Protein AF-A0A976PV09-F1 (afdb_monomer_lite)

Structure (mmCIF, N/CA/C/O backbone):
data_AF-A0A976PV09-F1
#
_entry.id   AF-A0A976PV09-F1
#
loop_
_atom_site.group_PDB
_atom_site.id
_atom_site.type_symbol
_atom_site.label_atom_id
_atom_site.label_alt_id
_atom_site.label_comp_id
_atom_site.label_asym_id
_atom_site.label_entity_id
_atom_site.label_seq_id
_atom_site.pdbx_PDB_ins_code
_atom_site.Cartn_x
_atom_site.Cartn_y
_atom_site.Cartn_z
_atom_site.occupancy
_atom_site.B_iso_or_equiv
_atom_site.auth_seq_id
_atom_site.auth_comp_id
_atom_site.auth_asym_id
_atom_site.auth_atom_id
_atom_site.pdbx_PDB_model_num
ATOM 1 N N . MET A 1 1 ? -32.415 13.533 -8.403 1.00 35.72 1 MET A N 1
ATOM 2 C CA . MET A 1 1 ? -32.556 12.621 -7.252 1.00 35.72 1 MET A CA 1
ATOM 3 C C . MET A 1 1 ? -32.282 11.208 -7.742 1.00 35.72 1 MET A C 1
ATOM 5 O O . MET A 1 1 ? -33.163 10.606 -8.326 1.00 35.72 1 MET A O 1
ATOM 9 N N . LEU A 1 2 ? -31.031 10.768 -7.609 1.00 24.91 2 LEU A N 1
ATOM 10 C CA . LEU A 1 2 ? -30.559 9.379 -7.552 1.00 24.91 2 LEU A CA 1
ATOM 11 C C . LEU A 1 2 ? -29.104 9.508 -7.084 1.00 24.91 2 LEU A C 1
ATOM 13 O O . LEU A 1 2 ? -28.208 9.831 -7.855 1.00 24.91 2 LEU A O 1
ATOM 17 N N . SER A 1 3 ? -28.946 9.445 -5.764 1.00 25.00 3 SER A N 1
ATOM 18 C CA . SER A 1 3 ? -27.664 9.467 -5.069 1.00 25.00 3 SER A CA 1
ATOM 19 C C . SER A 1 3 ? -27.096 8.052 -5.145 1.00 25.00 3 SER A C 1
ATOM 21 O O . SER A 1 3 ? -27.708 7.129 -4.609 1.00 25.00 3 SER A O 1
ATOM 23 N N . GLU A 1 4 ? -25.975 7.856 -5.835 1.00 25.75 4 GLU A N 1
ATOM 24 C CA . GLU A 1 4 ? -25.209 6.613 -5.728 1.00 25.75 4 GLU A CA 1
ATOM 25 C C . GLU A 1 4 ? -24.471 6.610 -4.379 1.00 25.75 4 GLU A C 1
ATOM 27 O O . GLU A 1 4 ? -23.731 7.556 -4.090 1.00 25.75 4 GLU A O 1
ATOM 32 N N . PRO A 1 5 ? -24.634 5.588 -3.519 1.00 34.28 5 PRO A N 1
ATOM 33 C CA . PRO A 1 5 ? -23.858 5.515 -2.299 1.00 34.28 5 PRO A CA 1
ATOM 34 C C . PRO A 1 5 ? -22.432 5.060 -2.620 1.00 34.28 5 PRO A C 1
ATOM 36 O O . PRO A 1 5 ? -22.183 4.026 -3.242 1.00 34.28 5 PRO A O 1
ATOM 39 N N . ALA A 1 6 ? -21.489 5.862 -2.138 1.00 34.88 6 ALA A N 1
ATOM 40 C CA . ALA A 1 6 ? -20.088 5.524 -1.987 1.00 34.88 6 ALA A CA 1
ATOM 41 C C . ALA A 1 6 ? -19.892 4.184 -1.254 1.00 34.88 6 ALA A C 1
ATOM 43 O O . ALA A 1 6 ? -20.609 3.873 -0.305 1.00 34.88 6 ALA A O 1
ATOM 44 N N . GLY A 1 7 ? -18.841 3.442 -1.622 1.00 31.08 7 GLY A N 1
ATOM 45 C CA . GLY A 1 7 ? -18.304 2.380 -0.765 1.00 31.08 7 GLY A CA 1
ATOM 46 C C . GLY A 1 7 ? -17.846 1.127 -1.498 1.00 31.08 7 GLY A C 1
ATOM 47 O O . GLY A 1 7 ? -18.443 0.065 -1.351 1.00 31.08 7 GLY A O 1
ATOM 48 N N . ARG A 1 8 ? -16.732 1.204 -2.234 1.00 28.31 8 ARG A N 1
ATOM 49 C CA . ARG A 1 8 ? -16.016 0.002 -2.690 1.00 28.31 8 ARG A CA 1
ATOM 50 C C . ARG A 1 8 ? -14.684 -0.114 -1.957 1.00 28.31 8 ARG A C 1
ATOM 52 O O . ARG A 1 8 ? -13.641 0.241 -2.492 1.00 28.31 8 ARG A O 1
ATOM 59 N N . TRP A 1 9 ? -14.731 -0.630 -0.732 1.00 41.12 9 TRP A N 1
ATOM 60 C CA . TRP A 1 9 ? -13.550 -0.939 0.077 1.00 41.12 9 TRP A CA 1
ATOM 61 C C . TRP A 1 9 ? -13.525 -2.438 0.358 1.00 41.12 9 TRP A C 1
ATOM 63 O O . TRP A 1 9 ? -14.401 -2.946 1.051 1.00 41.12 9 TRP A O 1
ATOM 73 N N . ARG A 1 10 ? -12.553 -3.163 -0.205 1.00 32.91 10 ARG A N 1
ATOM 74 C CA . ARG A 1 10 ? -12.290 -4.566 0.144 1.00 32.91 10 ARG A CA 1
ATOM 75 C C . ARG A 1 10 ? -10.789 -4.842 0.116 1.00 32.91 10 ARG A C 1
ATOM 77 O O . ARG A 1 10 ? -10.160 -4.748 -0.933 1.00 32.91 10 ARG A O 1
ATOM 84 N N . THR A 1 11 ? -10.259 -5.099 1.313 1.00 34.31 11 THR A N 1
ATOM 85 C CA . THR A 1 11 ? -9.405 -6.239 1.704 1.00 34.31 11 THR A CA 1
ATOM 86 C C . THR A 1 11 ? -8.328 -5.808 2.690 1.00 34.31 11 THR A C 1
ATOM 88 O O . THR A 1 11 ? -7.389 -5.084 2.365 1.00 34.31 11 THR A O 1
ATOM 91 N N . ILE A 1 12 ? -8.498 -6.295 3.917 1.00 35.88 12 ILE A N 1
ATOM 92 C CA . ILE A 1 12 ? -7.521 -6.269 4.998 1.00 35.88 12 ILE A CA 1
ATOM 93 C C . ILE A 1 12 ? -6.609 -7.472 4.764 1.00 35.88 12 ILE A C 1
ATOM 95 O O . ILE A 1 12 ? -7.069 -8.611 4.813 1.00 35.88 12 ILE A O 1
ATOM 99 N N . LEU A 1 13 ? -5.321 -7.241 4.514 1.00 32.44 13 LEU A N 1
ATOM 100 C CA . LEU A 1 13 ? -4.345 -8.302 4.719 1.00 32.44 13 LEU A CA 1
ATOM 101 C C . LEU A 1 13 ? -4.056 -8.349 6.216 1.00 32.44 13 LEU A C 1
ATOM 103 O O . LEU A 1 13 ? -3.322 -7.503 6.727 1.00 32.44 13 LEU A O 1
ATOM 107 N N . ARG A 1 14 ? -4.624 -9.336 6.917 1.00 32.03 14 ARG A N 1
ATOM 108 C CA . ARG A 1 14 ? -4.063 -9.756 8.201 1.00 32.03 14 ARG A CA 1
ATOM 109 C C . ARG A 1 14 ? -2.644 -10.231 7.914 1.00 32.03 14 ARG A C 1
ATOM 111 O O . ARG A 1 14 ? -2.435 -11.288 7.327 1.00 32.03 14 ARG A O 1
ATOM 118 N N . GLY A 1 15 ? -1.666 -9.419 8.296 1.00 28.05 15 GLY A N 1
ATOM 119 C CA . GLY A 1 15 ? -0.276 -9.831 8.419 1.00 28.05 15 GLY A CA 1
ATOM 120 C C . GLY A 1 15 ? -0.098 -10.725 9.643 1.00 28.05 15 GLY A C 1
ATOM 121 O O . GLY A 1 15 ? 0.677 -10.398 10.527 1.00 28.05 15 GLY A O 1
ATOM 122 N N . SER A 1 16 ? -0.835 -11.828 9.705 1.00 26.75 16 SER A N 1
ATOM 123 C CA . SER A 1 16 ? -0.529 -12.981 10.538 1.00 26.75 16 SER A CA 1
ATOM 124 C C . SER A 1 16 ? -1.067 -14.202 9.802 1.00 26.75 16 SER A C 1
ATOM 126 O O . SER A 1 16 ? -2.266 -14.345 9.578 1.00 26.75 16 SER A O 1
ATOM 128 N N . TRP A 1 17 ? -0.163 -15.068 9.353 1.00 28.23 17 TRP A N 1
ATOM 129 C CA . TRP A 1 17 ? -0.523 -16.461 9.143 1.00 28.23 17 TRP A CA 1
ATOM 130 C C . TRP A 1 17 ? -0.579 -17.075 10.543 1.00 28.23 17 TRP A C 1
ATOM 132 O O . TRP A 1 17 ? 0.486 -17.209 11.152 1.00 28.23 17 TRP A O 1
ATOM 142 N N . PRO A 1 18 ? -1.751 -17.423 11.104 1.00 27.73 18 PRO A N 1
ATOM 143 C CA . PRO A 1 18 ? -1.758 -18.390 12.180 1.00 27.73 18 PRO A CA 1
ATOM 144 C C . PRO A 1 18 ? -1.247 -19.700 11.577 1.00 27.73 18 PRO A C 1
ATOM 146 O O . PRO A 1 18 ? -1.880 -20.302 10.709 1.00 27.73 18 PRO A O 1
ATOM 149 N N . ALA A 1 19 ? -0.059 -20.120 12.003 1.00 34.16 19 ALA A N 1
ATOM 150 C CA . ALA A 1 19 ? 0.280 -21.530 11.975 1.00 34.16 19 ALA A CA 1
ATOM 151 C C . ALA A 1 19 ? -0.734 -22.223 12.898 1.00 34.16 19 ALA A C 1
ATOM 153 O O . ALA A 1 19 ? -0.589 -22.178 14.114 1.00 34.16 19 ALA A O 1
ATOM 154 N N . GLY A 1 20 ? -1.817 -22.743 12.323 1.00 41.19 20 GLY A N 1
ATOM 155 C CA . GLY A 1 20 ? -2.896 -23.389 13.067 1.00 41.19 20 GLY A CA 1
ATOM 156 C C . GLY A 1 20 ? -4.272 -22.889 12.645 1.00 41.19 20 GLY A C 1
ATOM 157 O O . GLY A 1 20 ? -4.844 -21.998 13.264 1.00 41.19 20 GLY A O 1
ATOM 158 N N . SER A 1 21 ? -4.807 -23.476 11.581 1.00 35.00 21 SER A N 1
ATOM 159 C CA . SER A 1 21 ? -6.246 -23.513 11.322 1.00 35.00 21 SER A CA 1
ATOM 160 C C . SER A 1 21 ? -6.535 -24.852 10.651 1.00 35.00 21 SER A C 1
ATOM 162 O O . SER A 1 21 ? -6.379 -25.003 9.437 1.00 35.00 21 SER A O 1
ATOM 164 N N . ASP A 1 22 ? -6.875 -25.837 11.483 1.00 37.81 22 ASP A N 1
ATOM 165 C CA . ASP A 1 22 ? -7.273 -27.206 11.132 1.00 37.81 22 ASP A CA 1
ATOM 166 C C . ASP A 1 22 ? -8.655 -27.240 10.459 1.00 37.81 22 ASP A C 1
ATOM 168 O O . ASP A 1 22 ? -9.602 -27.850 10.946 1.00 37.81 22 ASP A O 1
ATOM 172 N N . CYS A 1 23 ? -8.800 -26.545 9.331 1.00 36.22 23 CYS A N 1
ATOM 173 C CA . CYS A 1 23 ? -10.000 -26.590 8.491 1.00 36.22 23 CYS A CA 1
ATOM 174 C C . CYS A 1 23 ? -9.665 -26.516 6.988 1.00 36.22 23 CYS A C 1
ATOM 176 O O . CYS A 1 23 ? -10.488 -26.073 6.187 1.00 36.22 23 CYS A O 1
ATOM 178 N N . ALA A 1 24 ? -8.463 -26.936 6.578 1.00 37.50 24 ALA A N 1
ATOM 179 C CA . ALA A 1 24 ? -8.170 -27.151 5.163 1.00 37.50 24 ALA A CA 1
ATOM 180 C C . ALA A 1 24 ? -8.564 -28.590 4.775 1.00 37.50 24 ALA A C 1
ATOM 182 O O . ALA A 1 24 ? -8.135 -29.520 5.458 1.00 37.50 24 ALA A O 1
ATOM 183 N N . PRO A 1 25 ? -9.356 -28.805 3.706 1.00 43.09 25 PRO A N 1
ATOM 184 C CA . PRO A 1 25 ? -9.639 -30.147 3.215 1.00 43.09 25 PRO A CA 1
ATOM 185 C C . PRO A 1 25 ? -8.327 -30.866 2.883 1.00 43.09 25 PRO A C 1
ATOM 187 O O . PRO A 1 25 ? -7.434 -30.313 2.232 1.00 43.09 25 PRO A O 1
ATOM 190 N N . GLU A 1 26 ? -8.221 -32.095 3.377 1.00 40.03 26 GLU A N 1
ATOM 191 C CA . GLU A 1 26 ? -7.062 -32.973 3.262 1.00 40.03 26 GLU A CA 1
ATOM 192 C C . GLU A 1 26 ? -6.647 -33.099 1.782 1.00 40.03 26 GLU A C 1
ATOM 194 O O . GLU A 1 26 ? -7.340 -33.707 0.970 1.00 40.03 26 GLU A O 1
ATOM 199 N N . GLY A 1 27 ? -5.550 -32.434 1.397 1.00 49.00 27 GLY A N 1
ATOM 200 C CA . GLY A 1 27 ? -4.994 -32.498 0.039 1.00 49.00 27 GLY A CA 1
ATOM 201 C C . GLY A 1 27 ? -4.711 -31.160 -0.655 1.00 49.00 27 GLY A C 1
ATOM 202 O O . GLY A 1 27 ? -3.961 -31.145 -1.634 1.00 49.00 27 GLY A O 1
ATOM 203 N N . SER A 1 28 ? -5.211 -30.017 -0.169 1.00 48.00 28 SER A N 1
ATOM 204 C CA . SER A 1 28 ? -4.843 -28.722 -0.765 1.00 48.00 28 SER A CA 1
ATOM 205 C C . SER A 1 28 ? -3.499 -28.232 -0.217 1.00 48.00 28 SER A C 1
ATOM 207 O O . SER A 1 28 ? -3.435 -27.611 0.845 1.00 48.00 28 SER A O 1
ATOM 209 N N . LYS A 1 29 ? -2.402 -28.489 -0.941 1.00 54.28 29 LYS A N 1
ATOM 210 C CA . LYS A 1 29 ? -1.110 -27.846 -0.649 1.00 54.28 29 LYS A CA 1
ATOM 211 C C . LYS A 1 29 ? -1.300 -26.319 -0.674 1.00 54.28 29 LYS A C 1
ATOM 213 O O . LYS A 1 29 ? -1.789 -25.811 -1.687 1.00 54.28 29 LYS A O 1
ATOM 218 N N . PRO A 1 30 ? -0.912 -25.575 0.380 1.00 56.94 30 PRO A N 1
ATOM 219 C CA . PRO A 1 30 ? -1.001 -24.123 0.352 1.00 56.94 30 PRO A CA 1
ATOM 220 C C . PRO A 1 30 ? -0.159 -23.595 -0.811 1.00 56.94 30 PRO A C 1
ATOM 222 O O . PRO A 1 30 ? 1.001 -23.977 -0.980 1.00 56.94 30 PRO A O 1
ATOM 225 N N . MET A 1 31 ? -0.746 -22.728 -1.636 1.00 58.56 31 MET A N 1
ATOM 226 C CA . MET A 1 31 ? 0.010 -22.027 -2.671 1.00 58.56 31 MET A CA 1
ATOM 227 C C . MET A 1 31 ? 0.927 -21.010 -2.000 1.00 58.56 31 MET A C 1
ATOM 229 O O . MET A 1 31 ? 0.485 -19.960 -1.535 1.00 58.56 31 MET A O 1
ATOM 233 N N . ILE A 1 32 ? 2.216 -21.336 -1.947 1.00 66.06 32 ILE A N 1
ATOM 234 C CA . ILE A 1 32 ? 3.243 -20.457 -1.401 1.00 66.06 32 ILE A CA 1
ATOM 235 C C . ILE A 1 32 ? 3.833 -19.633 -2.546 1.00 66.06 32 ILE A C 1
ATOM 237 O O . ILE A 1 32 ? 4.283 -20.161 -3.567 1.00 66.06 32 ILE A O 1
ATOM 241 N N . PHE A 1 33 ? 3.835 -18.316 -2.356 1.00 63.53 33 PHE A N 1
ATOM 242 C CA . PHE A 1 33 ? 4.536 -17.375 -3.216 1.00 63.53 33 PHE A CA 1
ATOM 243 C C . PHE A 1 33 ? 5.840 -16.959 -2.548 1.00 63.53 33 PHE A C 1
ATOM 245 O O . PHE A 1 33 ? 5.848 -16.518 -1.398 1.00 63.53 33 PHE A O 1
ATOM 252 N N . ARG A 1 34 ? 6.946 -17.046 -3.287 1.00 65.56 34 ARG A N 1
ATOM 253 C CA . ARG A 1 34 ? 8.249 -16.538 -2.842 1.00 65.56 34 ARG A CA 1
ATOM 254 C C . ARG A 1 34 ? 8.656 -15.365 -3.721 1.00 65.56 34 ARG A C 1
ATOM 256 O O . ARG A 1 34 ? 8.610 -15.459 -4.947 1.00 65.56 34 ARG A O 1
ATOM 263 N N . THR A 1 35 ? 9.055 -14.259 -3.100 1.00 64.31 35 THR A N 1
ATOM 264 C CA . THR A 1 35 ? 9.493 -13.037 -3.791 1.00 64.31 35 THR A CA 1
ATOM 265 C C . THR A 1 35 ? 10.614 -12.364 -3.013 1.00 64.31 35 THR A C 1
ATOM 267 O O . THR A 1 35 ? 10.663 -12.449 -1.789 1.00 64.31 35 THR A O 1
ATOM 270 N N . VAL A 1 36 ? 11.489 -11.653 -3.722 1.00 75.69 36 VAL A N 1
ATOM 271 C CA . VAL A 1 36 ? 12.430 -10.697 -3.122 1.00 75.69 36 VAL A CA 1
ATOM 2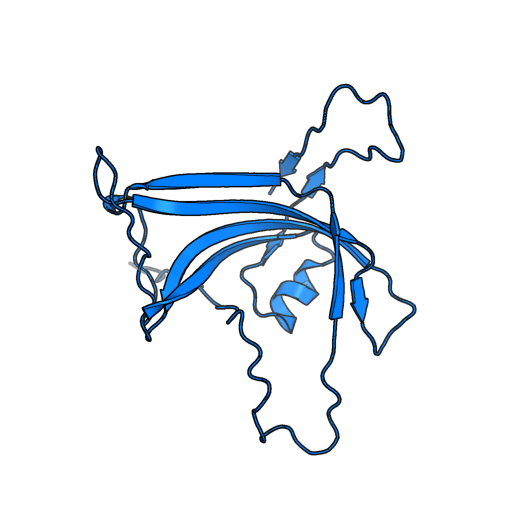72 C C . VAL A 1 36 ? 11.908 -9.292 -3.396 1.00 75.69 36 VAL A C 1
ATOM 274 O O . VAL A 1 36 ? 11.411 -9.033 -4.493 1.00 75.69 36 VAL A O 1
ATOM 277 N N . LEU A 1 37 ? 11.987 -8.395 -2.413 1.00 77.25 37 LEU A N 1
ATOM 278 C CA . LEU A 1 37 ? 11.681 -6.977 -2.604 1.00 77.25 37 LEU A CA 1
ATOM 279 C C . LEU A 1 37 ? 12.992 -6.214 -2.799 1.00 77.25 37 LEU A C 1
ATOM 281 O O . LEU A 1 37 ? 13.915 -6.358 -1.998 1.00 77.25 37 LEU A O 1
ATOM 285 N N . ARG A 1 38 ? 13.083 -5.419 -3.865 1.00 76.31 38 ARG A N 1
ATOM 286 C CA . ARG A 1 38 ? 14.236 -4.559 -4.157 1.00 76.31 38 ARG A CA 1
ATOM 287 C C . ARG A 1 38 ? 13.822 -3.114 -4.377 1.00 76.31 38 ARG A C 1
ATOM 289 O O . ARG A 1 38 ? 12.648 -2.828 -4.618 1.00 76.31 38 ARG A O 1
ATOM 296 N N . ASP A 1 39 ? 14.826 -2.241 -4.323 1.00 74.00 39 ASP A N 1
ATOM 297 C CA . ASP A 1 39 ? 14.744 -0.832 -4.7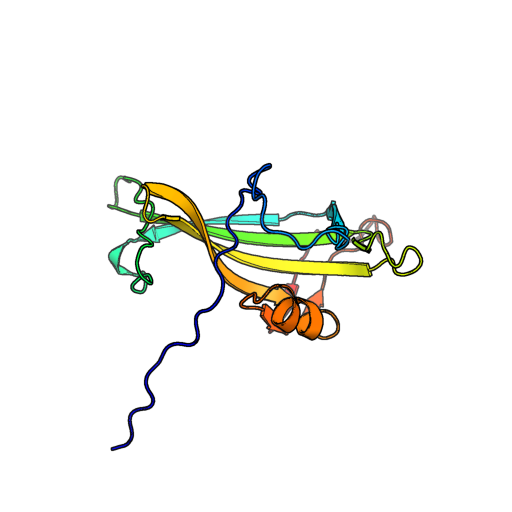06 1.00 74.00 39 ASP A CA 1
ATOM 298 C C . ASP A 1 39 ? 13.580 -0.109 -4.002 1.00 74.00 39 ASP A C 1
ATOM 300 O O . ASP A 1 39 ? 12.756 0.551 -4.632 1.00 74.00 39 ASP A O 1
ATOM 304 N N . CYS A 1 40 ? 13.478 -0.314 -2.683 1.00 80.31 40 CYS A N 1
ATOM 305 C CA . CYS A 1 40 ? 12.374 0.182 -1.870 1.00 80.31 40 CYS A CA 1
ATOM 306 C C . CYS A 1 40 ? 12.553 1.670 -1.541 1.00 80.31 40 CYS A C 1
ATOM 308 O O . CYS A 1 40 ? 13.557 2.065 -0.950 1.00 80.31 40 CYS A O 1
ATOM 310 N N . LEU A 1 41 ? 11.549 2.473 -1.877 1.00 83.81 41 LEU A N 1
ATOM 311 C CA . LEU A 1 41 ? 11.373 3.842 -1.421 1.00 83.81 41 LEU A CA 1
ATOM 312 C C . LEU A 1 41 ? 10.174 3.886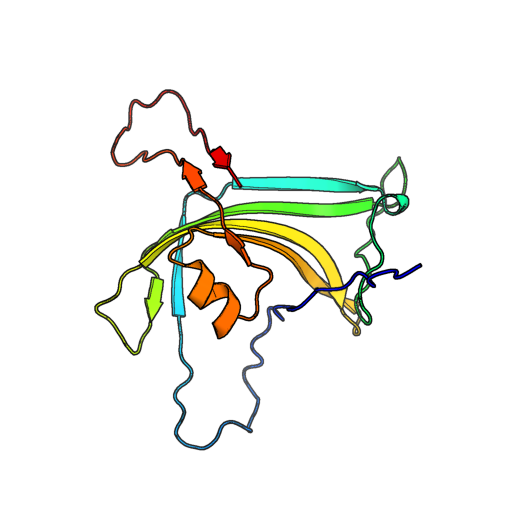 -0.472 1.00 83.81 41 LEU A C 1
ATOM 314 O O . LEU A 1 41 ? 9.057 3.518 -0.846 1.00 83.81 41 LEU A O 1
ATOM 318 N N . VAL A 1 42 ? 10.415 4.365 0.747 1.00 87.38 42 VAL A N 1
ATOM 319 C CA . VAL A 1 42 ? 9.383 4.558 1.766 1.00 87.38 42 VAL A CA 1
ATOM 320 C C . VAL A 1 42 ? 9.243 6.045 2.033 1.00 87.38 42 VAL A C 1
ATOM 322 O O . VAL A 1 42 ? 10.202 6.702 2.431 1.00 87.38 42 VAL A O 1
ATOM 325 N N . LEU A 1 43 ? 8.041 6.564 1.828 1.00 89.94 43 LEU A N 1
ATOM 326 C CA . LEU A 1 43 ? 7.671 7.924 2.196 1.00 89.94 43 LEU A CA 1
ATOM 327 C C . LEU A 1 43 ? 6.645 7.838 3.319 1.00 89.94 43 LEU A C 1
ATOM 329 O O . LEU A 1 43 ? 5.669 7.101 3.189 1.00 89.94 43 LEU A O 1
ATOM 333 N N . ASN A 1 44 ? 6.882 8.559 4.411 1.00 93.31 44 ASN A N 1
ATOM 334 C CA . ASN A 1 44 ? 5.990 8.593 5.565 1.00 93.31 44 ASN A CA 1
ATOM 335 C C . ASN A 1 44 ? 5.483 10.012 5.787 1.00 93.31 44 ASN A C 1
ATOM 337 O O . ASN A 1 44 ? 6.245 10.970 5.668 1.00 93.31 44 ASN A O 1
ATOM 341 N N . TRP A 1 45 ? 4.212 10.118 6.155 1.00 93.56 45 TRP A N 1
ATOM 342 C CA . TRP A 1 45 ? 3.571 11.371 6.521 1.00 93.56 45 TRP A CA 1
ATOM 343 C C . TRP A 1 45 ? 2.788 11.199 7.814 1.00 93.56 45 TRP A C 1
ATOM 345 O O . TRP A 1 45 ? 2.169 10.159 8.044 1.00 93.56 45 TRP A O 1
ATOM 355 N N . ALA A 1 46 ? 2.788 12.249 8.627 1.00 93.56 46 ALA A N 1
ATOM 356 C CA . ALA A 1 46 ? 1.841 12.427 9.713 1.00 93.56 46 ALA A CA 1
ATOM 357 C C . ALA A 1 46 ? 0.641 13.208 9.168 1.00 93.56 46 ALA A C 1
ATOM 359 O O . ALA A 1 46 ? 0.788 14.352 8.740 1.00 93.56 46 ALA A O 1
ATOM 360 N N . LEU A 1 47 ? -0.531 12.578 9.138 1.00 92.88 47 LEU A N 1
ATOM 361 C CA . LEU A 1 47 ? -1.769 13.205 8.684 1.00 92.88 47 LEU A CA 1
ATOM 362 C C . LEU A 1 47 ? -2.617 13.601 9.896 1.00 92.88 47 LEU A C 1
ATOM 364 O O . LEU A 1 47 ? -2.809 12.765 10.782 1.00 92.88 47 LEU A O 1
ATOM 368 N N . PRO A 1 48 ? -3.156 14.831 9.952 1.00 93.44 48 PRO A N 1
ATOM 369 C CA . PRO A 1 48 ? -3.998 15.249 11.063 1.00 93.44 48 PRO A CA 1
ATOM 370 C C . PRO A 1 48 ? -5.286 14.425 11.077 1.00 93.44 48 PRO A C 1
ATOM 372 O O . PRO A 1 48 ? -5.930 14.253 10.036 1.00 93.44 48 PRO A O 1
ATOM 375 N N . LEU A 1 49 ? -5.683 13.941 12.256 1.00 91.69 49 LEU A N 1
ATOM 376 C CA . LEU A 1 49 ? -6.813 13.018 12.408 1.00 91.69 49 LEU A CA 1
ATOM 377 C C . LEU A 1 49 ? -8.112 13.560 11.786 1.00 91.69 49 LEU A C 1
ATOM 379 O O . LEU A 1 49 ? -8.826 12.817 11.120 1.00 91.69 49 LEU A O 1
ATOM 383 N N . GLY A 1 50 ? -8.379 14.862 11.934 1.00 90.06 50 GLY A N 1
ATOM 384 C CA . GLY A 1 50 ? -9.587 15.509 11.405 1.00 90.06 50 GLY A CA 1
ATOM 385 C C . GLY A 1 50 ? -9.687 15.565 9.875 1.00 90.06 50 GLY A C 1
ATOM 386 O O . GLY A 1 50 ? -10.760 15.843 9.352 1.00 90.06 50 GLY A O 1
ATOM 387 N N . SER A 1 51 ? -8.598 15.294 9.147 1.00 90.25 51 SER A N 1
ATOM 388 C CA . SER A 1 51 ? -8.592 15.254 7.673 1.00 90.25 51 SER A CA 1
ATOM 389 C C . SER A 1 51 ? -8.899 13.871 7.092 1.00 90.25 51 SER A C 1
ATOM 391 O O . SER A 1 51 ? -9.024 13.718 5.875 1.00 90.25 51 SER A O 1
ATOM 393 N N . LEU A 1 52 ? -8.973 12.845 7.942 1.00 90.69 52 LEU A N 1
ATOM 394 C CA . LEU A 1 52 ? -9.044 11.459 7.504 1.00 90.69 52 LEU A CA 1
ATOM 395 C C . LEU A 1 52 ? -10.495 10.994 7.326 1.00 90.69 52 LEU A C 1
ATOM 397 O O . LEU A 1 52 ? -11.370 11.372 8.103 1.00 90.69 52 LEU A O 1
ATOM 401 N N . PRO A 1 53 ? -10.767 10.132 6.329 1.00 88.69 53 PRO A N 1
ATOM 402 C CA . PRO A 1 53 ? -12.094 9.554 6.152 1.00 88.69 53 PRO A CA 1
ATOM 403 C C . PRO A 1 53 ? -12.442 8.607 7.313 1.00 88.69 53 PRO A C 1
ATOM 405 O O . PRO A 1 53 ? -11.540 8.094 7.977 1.00 88.69 53 PRO A O 1
ATOM 408 N N . PRO A 1 54 ? -13.725 8.290 7.540 1.00 90.38 54 PRO A N 1
ATOM 409 C CA . PRO A 1 54 ? -14.096 7.254 8.497 1.00 90.38 54 PRO A CA 1
ATOM 410 C C . PRO A 1 54 ? -13.527 5.887 8.085 1.00 90.38 54 PRO A C 1
ATOM 412 O O . PRO A 1 54 ? -13.410 5.571 6.894 1.00 90.38 54 PRO A O 1
ATOM 415 N N . LEU A 1 55 ? -13.167 5.077 9.081 1.00 90.31 55 LEU A N 1
ATOM 416 C CA . LEU A 1 55 ? -12.718 3.700 8.881 1.00 90.31 55 LEU A CA 1
ATOM 417 C C . LEU A 1 55 ? -13.900 2.725 8.923 1.00 90.31 55 LEU A C 1
ATOM 419 O O . LEU A 1 55 ? -14.870 2.979 9.635 1.00 90.31 55 LEU A O 1
ATOM 423 N N . PRO A 1 56 ? -13.825 1.601 8.190 1.00 87.06 56 PRO A N 1
ATOM 424 C CA . PRO A 1 56 ? -14.787 0.524 8.355 1.00 87.06 56 PRO A CA 1
ATOM 425 C C . PRO A 1 56 ? -14.569 -0.168 9.701 1.00 87.06 56 PRO A C 1
ATOM 427 O O . PRO A 1 56 ? -13.434 -0.462 10.079 1.00 87.06 56 PRO A O 1
ATOM 430 N N . GLU A 1 57 ? -15.654 -0.488 10.396 1.00 88.44 57 GLU A N 1
ATOM 431 C CA . GLU A 1 57 ? -15.577 -1.294 11.611 1.00 88.44 57 GLU A CA 1
ATOM 432 C C . GLU A 1 57 ? -15.014 -2.700 11.312 1.00 88.44 57 GLU A C 1
ATOM 434 O O . GLU A 1 57 ? -15.250 -3.248 10.229 1.00 88.44 57 GLU A O 1
ATOM 439 N N . PRO A 1 58 ? -14.245 -3.299 12.240 1.00 92.44 58 PRO A N 1
ATOM 440 C CA . PRO A 1 58 ? -13.905 -2.800 13.577 1.00 92.44 58 PRO A CA 1
ATOM 441 C C . PRO A 1 58 ? -12.593 -1.983 13.622 1.00 92.44 58 PRO A C 1
ATOM 443 O O . PRO A 1 58 ? -11.975 -1.865 14.679 1.00 92.44 58 PRO A O 1
ATOM 446 N N . LEU A 1 59 ? -12.115 -1.458 12.486 1.00 93.62 59 LEU A N 1
ATOM 447 C CA . LEU A 1 59 ? -10.830 -0.760 12.426 1.00 93.62 59 LEU A CA 1
ATOM 448 C C . LEU A 1 59 ? -10.894 0.611 13.102 1.00 93.62 59 LEU A C 1
ATOM 450 O O . LEU A 1 59 ? -11.846 1.373 12.937 1.00 93.62 59 LEU A O 1
ATOM 454 N N . ARG A 1 60 ? -9.814 0.960 13.796 1.00 95.00 60 ARG A N 1
ATOM 455 C CA . ARG A 1 60 ? -9.622 2.258 14.451 1.00 95.00 60 ARG A CA 1
ATOM 456 C C . ARG A 1 60 ? -8.316 2.883 13.992 1.00 95.00 60 ARG A C 1
ATOM 458 O O . ARG A 1 60 ? -7.383 2.178 13.630 1.00 95.00 60 ARG A O 1
ATOM 465 N N . TYR A 1 61 ? -8.220 4.207 13.984 1.00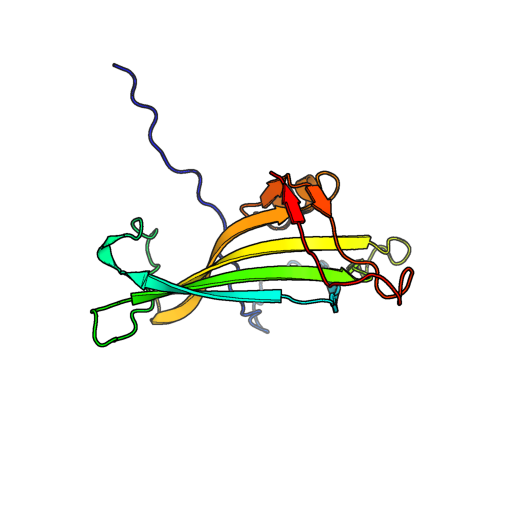 94.75 61 TYR A N 1
ATOM 466 C CA . TYR A 1 61 ? -6.952 4.849 13.649 1.00 94.75 61 TYR A CA 1
ATOM 467 C C . TYR A 1 61 ? -5.922 4.602 14.750 1.00 94.75 61 TYR A C 1
ATOM 469 O O . TYR A 1 61 ? -6.249 4.688 15.933 1.00 94.75 61 TYR A O 1
ATOM 477 N N . GLN A 1 62 ? -4.674 4.326 14.365 1.00 93.50 62 GLN A N 1
ATOM 478 C CA . GLN A 1 62 ? -3.570 4.370 15.313 1.00 93.50 62 GLN A CA 1
ATOM 479 C C . GLN A 1 62 ? -3.179 5.838 15.504 1.00 93.50 62 GLN A C 1
ATOM 481 O O . GLN A 1 62 ? -2.575 6.451 14.623 1.00 93.50 62 GLN A O 1
ATOM 486 N N . ILE A 1 63 ? -3.605 6.412 16.627 1.00 94.25 63 ILE A N 1
ATOM 487 C CA . ILE A 1 63 ? -3.421 7.833 16.924 1.00 94.25 63 ILE A CA 1
ATOM 488 C C . ILE A 1 63 ? -2.086 8.027 17.634 1.00 94.25 63 ILE A C 1
ATOM 490 O O . ILE A 1 63 ? -1.796 7.368 18.632 1.00 94.25 63 ILE A O 1
ATOM 494 N N . HIS A 1 64 ? -1.303 8.974 17.137 1.00 90.31 64 HIS A N 1
ATOM 495 C CA . HIS A 1 64 ? -0.039 9.385 17.720 1.00 90.31 64 HIS A CA 1
ATOM 496 C C . HIS A 1 64 ? -0.143 10.844 18.197 1.00 90.31 64 HIS A C 1
ATOM 498 O O . HIS A 1 64 ? -0.668 11.694 17.468 1.00 90.31 64 HIS A O 1
ATOM 504 N N . PRO A 1 65 ? 0.327 11.165 19.414 1.00 88.25 65 PRO A N 1
ATOM 505 C CA . PRO A 1 65 ? 0.384 12.543 19.886 1.00 88.25 65 PRO A CA 1
ATOM 506 C C . PRO A 1 65 ? 1.526 13.302 19.192 1.00 88.25 65 PRO A C 1
ATOM 508 O O . PRO A 1 65 ? 2.625 12.775 19.031 1.00 88.25 65 PRO A O 1
ATOM 511 N N . CYS A 1 66 ? 1.271 14.544 18.783 1.00 83.38 66 CYS A N 1
ATOM 512 C CA . CYS A 1 66 ? 2.277 15.513 18.338 1.00 83.38 66 CYS A CA 1
ATOM 513 C C . CYS A 1 66 ? 1.911 16.895 18.889 1.00 83.38 66 CYS A C 1
ATOM 515 O O . CYS A 1 66 ? 0.764 17.119 19.277 1.00 83.38 66 CYS A O 1
ATOM 517 N N . ASN A 1 67 ? 2.872 17.819 18.898 1.00 78.12 67 ASN A N 1
ATOM 518 C CA . ASN A 1 67 ? 2.688 19.190 19.380 1.00 78.12 67 ASN A CA 1
ATOM 519 C C . ASN A 1 67 ? 1.525 19.916 18.677 1.00 78.12 67 ASN A C 1
ATOM 521 O O . ASN A 1 67 ? 0.814 20.678 19.321 1.00 78.12 67 ASN A O 1
ATOM 525 N N . ASP A 1 68 ? 1.277 19.609 17.400 1.00 83.38 68 ASP A N 1
ATOM 526 C CA . ASP A 1 68 ? 0.201 20.208 16.594 1.00 83.38 68 ASP A CA 1
ATOM 527 C C . ASP A 1 68 ? -1.125 19.415 16.643 1.00 83.38 68 ASP A C 1
ATOM 529 O O . ASP A 1 68 ? -2.048 19.674 15.869 1.00 83.38 68 ASP A O 1
ATOM 533 N N . GLY A 1 69 ? -1.233 18.425 17.539 1.00 88.38 69 GLY A N 1
ATOM 534 C CA . GLY A 1 69 ? -2.435 17.616 17.757 1.00 88.38 69 GLY A CA 1
ATOM 535 C C . GLY A 1 69 ? -2.316 16.140 17.340 1.00 88.38 69 GLY A C 1
ATOM 536 O O . GLY A 1 69 ? -1.236 15.649 16.988 1.00 88.38 69 GLY A O 1
ATOM 537 N N . PRO A 1 70 ? -3.429 15.382 17.420 1.00 93.56 70 PRO A N 1
ATOM 538 C CA . PRO A 1 70 ? -3.443 13.960 17.100 1.00 93.56 70 PRO A CA 1
ATOM 539 C C . PRO A 1 70 ? -3.269 13.727 15.597 1.00 93.56 70 PRO A C 1
ATOM 541 O O . PRO A 1 70 ? -3.989 14.291 14.766 1.00 93.56 70 PRO A O 1
ATOM 544 N N . HIS A 1 71 ? -2.352 12.830 15.250 1.00 93.69 71 HIS A N 1
ATOM 545 C CA . HIS A 1 71 ? -2.076 12.458 13.870 1.00 93.69 71 HIS A CA 1
ATOM 546 C C . HIS A 1 71 ? -2.073 10.942 13.682 1.00 93.69 71 HIS A C 1
ATOM 548 O O . HIS A 1 71 ? -1.936 10.167 14.628 1.00 93.69 71 HIS A O 1
ATOM 554 N N . VAL A 1 72 ? -2.217 10.525 12.431 1.00 94.19 72 VAL A N 1
ATOM 555 C CA . VAL A 1 72 ? -2.118 9.134 11.990 1.00 94.19 72 VAL A CA 1
ATOM 556 C C . VAL A 1 72 ? -0.987 9.036 10.987 1.00 94.19 72 VAL A C 1
ATOM 558 O O . VAL A 1 72 ? -0.823 9.905 10.127 1.00 94.19 72 VAL A O 1
ATOM 561 N N . ILE A 1 73 ? -0.216 7.958 11.073 1.00 93.75 73 ILE A N 1
ATOM 562 C CA . ILE A 1 73 ? 0.856 7.706 10.118 1.00 93.75 73 ILE A CA 1
ATOM 563 C C . ILE A 1 73 ? 0.287 7.101 8.835 1.00 93.75 73 ILE A C 1
ATOM 565 O O . ILE A 1 73 ? -0.405 6.079 8.842 1.00 93.75 73 ILE A O 1
ATOM 569 N N . ALA A 1 74 ? 0.627 7.735 7.718 1.00 93.94 74 ALA A N 1
ATOM 570 C CA . ALA A 1 74 ? 0.426 7.220 6.378 1.00 93.94 74 ALA A CA 1
ATOM 571 C C . ALA A 1 74 ? 1.780 6.918 5.738 1.00 93.94 74 ALA A C 1
ATOM 573 O O . ALA A 1 74 ? 2.741 7.667 5.919 1.00 93.94 74 ALA A O 1
ATOM 574 N N . SER A 1 75 ? 1.847 5.860 4.936 1.00 93.56 75 SER A N 1
ATOM 575 C CA . SER A 1 75 ? 3.041 5.554 4.153 1.00 93.56 75 SER A CA 1
ATOM 576 C C . SER A 1 75 ? 2.706 5.284 2.695 1.00 93.56 75 SER A C 1
ATOM 578 O O . SER A 1 75 ? 1.726 4.606 2.382 1.00 93.56 75 SER A O 1
ATOM 580 N N . ALA A 1 76 ? 3.583 5.729 1.805 1.00 92.50 76 ALA A N 1
ATOM 581 C CA . ALA A 1 76 ? 3.669 5.253 0.434 1.00 92.50 76 ALA A CA 1
ATOM 582 C C . ALA A 1 76 ? 4.913 4.374 0.306 1.00 92.50 76 ALA A C 1
ATOM 584 O O . ALA A 1 76 ? 6.023 4.801 0.628 1.00 92.50 76 ALA A O 1
ATOM 585 N N . LEU A 1 77 ? 4.720 3.133 -0.134 1.00 91.38 77 LEU A N 1
ATOM 586 C CA . LEU A 1 77 ? 5.797 2.172 -0.341 1.00 91.38 77 LEU A CA 1
ATOM 587 C C . LEU A 1 77 ? 5.876 1.839 -1.809 1.00 91.38 77 LEU A C 1
ATOM 589 O O . LEU A 1 77 ? 4.987 1.173 -2.335 1.00 91.38 77 LEU A O 1
ATOM 593 N N . LEU A 1 78 ? 6.953 2.273 -2.440 1.00 88.44 78 LEU A N 1
ATOM 594 C CA . LEU A 1 78 ? 7.280 1.930 -3.807 1.00 88.44 78 LEU A CA 1
ATOM 595 C C . LEU A 1 78 ? 8.422 0.929 -3.792 1.00 88.44 78 LEU A C 1
ATOM 597 O O . LEU A 1 78 ? 9.483 1.205 -3.248 1.00 88.44 78 LEU A O 1
ATOM 601 N N . PHE A 1 79 ? 8.210 -0.238 -4.375 1.00 86.56 79 PHE A N 1
ATOM 602 C CA . PHE A 1 79 ? 9.217 -1.288 -4.401 1.00 86.56 79 PHE A CA 1
ATOM 603 C C . PHE A 1 79 ? 9.040 -2.162 -5.632 1.00 86.56 79 PHE A C 1
ATOM 605 O O . PHE A 1 79 ? 8.024 -2.108 -6.329 1.00 86.56 79 PHE A O 1
ATOM 612 N N . ARG A 1 80 ? 10.038 -2.995 -5.908 1.00 83.38 80 ARG A N 1
ATOM 613 C CA . ARG A 1 80 ? 9.995 -3.964 -6.996 1.00 83.38 80 ARG A CA 1
ATOM 614 C C . ARG A 1 80 ? 9.968 -5.380 -6.449 1.00 83.38 80 ARG A C 1
ATOM 616 O O . ARG A 1 80 ? 10.897 -5.798 -5.763 1.00 83.38 80 ARG A O 1
ATOM 623 N N . HIS A 1 81 ? 8.936 -6.131 -6.820 1.00 83.56 81 HIS A N 1
ATOM 624 C CA . HIS A 1 81 ? 8.955 -7.582 -6.729 1.00 83.56 81 HIS A CA 1
ATOM 625 C C . HIS A 1 81 ? 9.952 -8.120 -7.749 1.00 83.56 81 HIS A C 1
ATOM 627 O O . HIS A 1 81 ? 9.842 -7.852 -8.951 1.00 83.56 81 HIS A O 1
ATOM 633 N N . GLU A 1 82 ? 10.929 -8.880 -7.278 1.00 80.25 82 GLU A N 1
ATOM 634 C CA . GLU A 1 82 ? 11.873 -9.597 -8.115 1.00 80.25 82 GLU A CA 1
ATOM 635 C C . GLU A 1 82 ? 11.639 -11.099 -7.986 1.00 80.25 82 GLU A C 1
ATOM 637 O O . GLU A 1 82 ? 11.555 -11.640 -6.879 1.00 80.25 82 GLU A O 1
ATOM 642 N N . ARG A 1 83 ? 11.592 -11.772 -9.142 1.00 77.56 83 ARG A N 1
ATOM 643 C CA . ARG A 1 83 ? 11.519 -13.236 -9.244 1.00 77.56 83 ARG A CA 1
ATOM 644 C C . ARG A 1 83 ? 10.378 -13.824 -8.409 1.00 77.56 83 ARG A C 1
ATOM 646 O O . ARG A 1 83 ? 10.598 -14.819 -7.723 1.00 77.56 83 ARG A O 1
ATOM 653 N N . LEU A 1 84 ? 9.182 -13.241 -8.488 1.00 72.88 84 LEU A N 1
ATOM 654 C CA . LEU A 1 84 ? 7.985 -13.872 -7.947 1.00 72.88 84 LEU A CA 1
ATOM 655 C C . LEU A 1 84 ? 7.865 -15.261 -8.579 1.00 72.88 84 LEU A C 1
ATOM 657 O O . LEU A 1 84 ? 7.787 -15.377 -9.807 1.00 72.88 84 LEU A O 1
ATOM 661 N N . ARG A 1 85 ? 7.915 -16.290 -7.733 1.00 71.75 85 ARG A N 1
ATOM 662 C CA . ARG A 1 85 ? 7.732 -17.689 -8.110 1.00 71.75 85 ARG A CA 1
ATOM 663 C C . ARG A 1 85 ? 6.505 -18.229 -7.407 1.00 71.75 85 ARG A C 1
ATOM 665 O O . ARG A 1 85 ? 6.319 -17.999 -6.211 1.00 71.75 85 ARG A O 1
ATOM 672 N N . LEU A 1 86 ? 5.710 -18.955 -8.177 1.00 66.00 86 LEU A N 1
ATOM 673 C CA . LEU A 1 86 ? 4.676 -19.822 -7.653 1.00 66.00 86 LEU A CA 1
ATOM 674 C C . LEU A 1 86 ? 5.280 -21.222 -7.548 1.00 66.00 86 LEU A C 1
ATOM 676 O O . LEU A 1 86 ? 5.780 -21.742 -8.548 1.00 66.00 86 LEU A O 1
ATOM 680 N N . ASP A 1 87 ? 5.243 -21.827 -6.362 1.00 66.44 87 ASP A N 1
ATOM 681 C CA . ASP A 1 87 ? 5.871 -23.137 -6.138 1.00 66.44 87 ASP A CA 1
ATOM 682 C C . ASP A 1 87 ? 5.264 -24.244 -7.032 1.00 66.44 87 ASP A C 1
ATOM 684 O O . ASP A 1 87 ? 5.942 -25.219 -7.350 1.00 66.44 87 ASP A O 1
ATOM 688 N N . SER A 1 88 ? 4.027 -24.070 -7.518 1.00 64.19 88 SER A N 1
ATOM 689 C CA . SER A 1 88 ? 3.370 -24.980 -8.469 1.00 64.19 88 SER A CA 1
ATOM 690 C C . SER A 1 88 ? 3.686 -24.715 -9.950 1.00 64.19 88 SER A C 1
ATOM 692 O O . SER A 1 88 ? 3.392 -25.567 -10.784 1.00 64.19 88 SER A O 1
ATOM 694 N N . VAL A 1 89 ? 4.295 -23.573 -10.308 1.00 65.06 89 VAL A N 1
ATOM 695 C CA . VAL A 1 89 ? 4.651 -23.223 -11.699 1.00 65.06 89 VAL A CA 1
ATOM 696 C C . VAL A 1 89 ? 6.050 -22.579 -11.734 1.00 65.06 89 VAL A C 1
ATOM 698 O O . VAL A 1 89 ? 6.189 -21.358 -11.855 1.00 65.06 89 VAL A O 1
ATOM 701 N N . PRO A 1 90 ? 7.127 -23.383 -11.648 1.00 59.91 90 PRO A N 1
ATOM 702 C CA . PRO A 1 90 ? 8.491 -22.884 -11.439 1.00 59.91 90 PRO A CA 1
ATOM 703 C C . PRO A 1 90 ? 9.067 -22.093 -12.626 1.00 59.91 90 PRO A C 1
ATOM 705 O O . PRO A 1 90 ? 10.064 -21.379 -12.469 1.00 59.91 90 PRO A O 1
ATOM 708 N N . LEU A 1 91 ? 8.458 -22.212 -13.812 1.00 64.31 91 LEU A N 1
ATOM 709 C CA . LEU A 1 91 ? 8.935 -21.571 -15.039 1.00 64.31 91 LEU A CA 1
ATOM 710 C C . LEU A 1 91 ? 8.590 -20.074 -15.105 1.00 64.31 91 LEU A C 1
ATOM 712 O O . LEU A 1 91 ? 9.282 -19.302 -15.768 1.00 64.31 91 LEU A O 1
ATOM 716 N N . VAL A 1 92 ? 7.548 -19.640 -14.395 1.00 63.84 92 VAL A N 1
ATOM 717 C CA . VAL A 1 92 ? 7.070 -18.258 -14.447 1.00 63.84 92 VAL A CA 1
ATOM 718 C C . VAL A 1 92 ? 7.814 -17.431 -13.399 1.00 63.84 92 VAL A C 1
ATOM 720 O O . VAL A 1 92 ? 7.569 -17.538 -12.200 1.00 63.84 92 VAL A O 1
ATOM 723 N N . ARG A 1 93 ? 8.761 -16.603 -13.856 1.00 69.44 93 ARG A N 1
ATOM 724 C CA . ARG A 1 93 ? 9.479 -15.627 -13.019 1.00 69.44 93 ARG A CA 1
ATOM 725 C C . ARG A 1 93 ? 8.979 -14.231 -13.337 1.00 69.44 93 ARG A C 1
ATOM 727 O O . ARG A 1 93 ? 9.436 -13.605 -14.291 1.00 69.44 93 ARG A O 1
ATOM 734 N N . LEU A 1 94 ? 8.068 -13.729 -12.517 1.00 77.62 94 LEU A N 1
ATOM 735 C CA . LEU A 1 94 ? 7.504 -12.398 -12.714 1.00 77.62 94 LEU A CA 1
ATOM 736 C C . LEU A 1 94 ? 8.261 -11.385 -11.869 1.00 77.62 94 LEU A C 1
ATOM 738 O O . LEU A 1 94 ? 8.603 -11.633 -10.716 1.00 77.62 94 LEU A O 1
ATOM 742 N N . SER A 1 95 ? 8.566 -10.237 -12.458 1.00 83.06 95 SER A N 1
ATOM 743 C CA . SER A 1 95 ? 9.100 -9.097 -11.719 1.00 83.06 95 SER A CA 1
ATOM 744 C C . SER A 1 95 ? 8.292 -7.868 -12.080 1.00 83.06 95 SER A C 1
ATOM 746 O O . SER A 1 95 ? 8.133 -7.573 -13.264 1.00 83.06 95 SER A O 1
ATOM 748 N N . TYR A 1 96 ? 7.798 -7.150 -11.080 1.00 85.44 96 TYR A N 1
ATOM 749 C CA . TYR A 1 96 ? 6.990 -5.957 -11.298 1.00 85.44 96 TYR A CA 1
ATOM 750 C C . TYR A 1 96 ? 7.170 -4.935 -10.175 1.00 85.44 96 TYR A C 1
ATOM 752 O O . TYR A 1 96 ? 7.399 -5.314 -9.027 1.00 85.44 96 TYR A O 1
ATOM 760 N N . PRO A 1 97 ? 7.097 -3.634 -10.493 1.00 88.69 97 PRO A N 1
ATOM 761 C CA . PRO A 1 97 ? 7.006 -2.588 -9.488 1.00 88.69 97 PRO A CA 1
ATOM 762 C C . PRO A 1 97 ? 5.600 -2.532 -8.882 1.00 88.69 97 PRO A C 1
ATOM 764 O O . PRO A 1 97 ? 4.615 -2.822 -9.559 1.00 88.69 97 PRO A O 1
ATOM 767 N N . GLN A 1 98 ? 5.514 -2.117 -7.627 1.00 90.12 98 GLN A N 1
ATOM 768 C CA . GLN A 1 98 ? 4.268 -1.887 -6.912 1.00 90.12 98 GLN A CA 1
ATOM 769 C C . GLN A 1 98 ? 4.409 -0.637 -6.045 1.00 90.12 98 GLN A C 1
ATOM 771 O O . GLN A 1 98 ? 5.414 -0.472 -5.355 1.00 90.12 98 GLN A O 1
ATOM 776 N N . LEU A 1 99 ? 3.389 0.221 -6.059 1.00 91.31 99 LEU A N 1
ATOM 777 C CA . LEU A 1 99 ? 3.243 1.318 -5.102 1.00 91.31 99 LEU A CA 1
ATOM 778 C C . LEU A 1 99 ? 2.040 1.036 -4.207 1.00 91.31 99 LEU A C 1
ATOM 780 O O . LEU A 1 99 ? 0.933 0.877 -4.699 1.00 91.31 99 LEU A O 1
ATOM 784 N N . SER A 1 100 ? 2.244 0.977 -2.898 1.00 92.31 100 SER A N 1
ATOM 785 C CA . SER A 1 100 ? 1.177 0.759 -1.920 1.00 92.31 100 SER A CA 1
ATOM 786 C C . SER A 1 100 ? 1.006 1.999 -1.055 1.00 92.31 100 SER A C 1
ATOM 788 O O . SER A 1 100 ? 1.958 2.412 -0.395 1.00 92.31 100 SER A O 1
ATOM 790 N N . LEU A 1 101 ? -0.197 2.569 -1.038 1.00 92.38 101 LEU A N 1
ATOM 791 C CA . LEU A 1 101 ? -0.576 3.621 -0.101 1.00 92.38 101 LEU A CA 1
ATOM 792 C C . LEU A 1 101 ? -1.290 2.989 1.091 1.00 92.38 101 LEU A C 1
ATOM 794 O O . LEU A 1 101 ? -2.288 2.277 0.922 1.00 92.38 101 LEU A O 1
ATOM 798 N N . ARG A 1 102 ? -0.785 3.252 2.293 1.00 93.19 102 ARG A N 1
ATOM 799 C CA . ARG A 1 102 ? -1.243 2.595 3.513 1.00 93.19 102 ARG A CA 1
ATOM 800 C C . ARG A 1 102 ? -1.405 3.549 4.690 1.00 93.19 102 ARG A C 1
ATOM 802 O O . ARG A 1 102 ? -0.685 4.537 4.783 1.00 93.19 102 ARG A O 1
ATOM 809 N N . LEU A 1 103 ? -2.328 3.212 5.585 1.00 92.81 103 LEU A N 1
ATOM 810 C CA . LEU A 1 103 ? -2.554 3.889 6.863 1.00 92.81 103 LEU A CA 1
ATOM 811 C C . LEU A 1 103 ? -2.273 2.919 8.010 1.00 92.81 103 LEU A C 1
ATOM 813 O O . LEU A 1 103 ? -2.679 1.754 7.939 1.00 92.81 103 LEU A O 1
ATOM 817 N N . CYS A 1 104 ? -1.608 3.402 9.056 1.00 92.62 104 CYS A N 1
ATOM 818 C CA . CYS A 1 104 ? -1.460 2.672 10.309 1.00 92.62 104 CYS A CA 1
ATOM 819 C C . CYS A 1 104 ? -2.784 2.717 11.081 1.00 92.62 104 CYS A C 1
ATOM 821 O O . CYS A 1 104 ? -3.335 3.786 11.357 1.00 92.62 104 CYS A O 1
ATOM 823 N N . VAL A 1 105 ? -3.322 1.545 11.388 1.00 95.00 105 VAL A N 1
ATOM 824 C CA . VAL A 1 105 ? -4.614 1.371 12.054 1.00 95.00 105 VAL A CA 1
ATOM 825 C C . VAL A 1 105 ? -4.474 0.341 13.168 1.00 95.00 105 VAL A C 1
ATOM 827 O O . VAL A 1 105 ? -3.481 -0.375 13.249 1.00 95.00 105 VAL A O 1
ATOM 830 N N . LEU A 1 106 ? -5.473 0.265 14.027 1.00 94.50 106 LEU A N 1
ATOM 831 C CA . LEU A 1 106 ? -5.671 -0.808 14.984 1.00 94.50 106 LEU A CA 1
ATOM 832 C C . LEU A 1 106 ? -6.841 -1.661 14.504 1.00 94.50 106 LEU A C 1
ATOM 834 O O . LEU A 1 106 ? -7.816 -1.129 13.961 1.00 94.50 106 LEU A O 1
ATOM 838 N N . ASP A 1 107 ? -6.752 -2.970 14.688 1.00 92.81 107 ASP A N 1
ATOM 839 C CA . ASP A 1 107 ? -7.880 -3.859 14.439 1.00 92.81 107 ASP A CA 1
ATOM 840 C C . ASP A 1 107 ? -8.897 -3.864 15.602 1.00 92.81 107 ASP A C 1
ATOM 842 O O . ASP A 1 107 ? -8.826 -3.056 16.542 1.00 92.81 107 ASP A O 1
ATOM 846 N N . GLY A 1 108 ? -9.891 -4.753 15.509 1.00 89.12 108 GLY A N 1
ATOM 847 C CA . GLY A 1 108 ? -10.942 -4.878 16.522 1.00 89.12 108 GLY A CA 1
ATOM 848 C C . GLY A 1 108 ? -10.409 -5.249 17.905 1.00 89.12 108 GLY A C 1
ATOM 849 O O . GLY A 1 108 ? -10.931 -4.758 18.904 1.00 89.12 108 GLY A O 1
ATOM 850 N N . ASP A 1 109 ? -9.306 -5.993 17.953 1.00 93.12 109 ASP A N 1
ATOM 851 C CA . ASP A 1 109 ? -8.648 -6.428 19.187 1.00 93.12 109 ASP A CA 1
ATOM 852 C C . ASP A 1 109 ? -7.629 -5.389 19.691 1.00 93.12 109 ASP A C 1
ATOM 854 O O . ASP A 1 109 ? -7.027 -5.545 20.752 1.00 93.12 109 ASP A O 1
ATOM 858 N N . GLY A 1 110 ? -7.450 -4.288 18.952 1.00 89.06 110 GLY A N 1
ATOM 859 C CA . GLY A 1 110 ? -6.499 -3.230 19.279 1.00 89.06 110 GLY A CA 1
ATOM 860 C C . GLY A 1 110 ? -5.066 -3.537 18.841 1.00 89.06 110 GLY A C 1
ATOM 861 O O . GLY A 1 110 ? -4.152 -2.810 19.229 1.00 89.06 110 GLY A O 1
ATOM 862 N N . ALA A 1 111 ? -4.846 -4.575 18.030 1.00 93.06 111 ALA A N 1
ATOM 863 C CA . ALA A 1 111 ? -3.525 -4.907 17.520 1.00 93.06 111 ALA A CA 1
ATOM 864 C C . ALA A 1 111 ? -3.126 -3.966 16.365 1.00 93.06 111 ALA A C 1
ATOM 866 O O . ALA A 1 111 ? -3.970 -3.620 15.529 1.00 93.06 111 ALA A O 1
ATOM 867 N N . PRO A 1 112 ? -1.844 -3.556 16.273 1.00 91.62 112 PRO A N 1
ATOM 868 C CA . PRO A 1 112 ? -1.349 -2.770 15.150 1.00 91.62 112 PRO A CA 1
ATOM 869 C C . PRO A 1 112 ? -1.541 -3.492 13.815 1.00 91.62 112 PRO A C 1
ATOM 871 O O . PRO A 1 112 ? -1.100 -4.624 13.617 1.00 91.62 112 PRO A O 1
ATOM 874 N N . ALA A 1 113 ? -2.162 -2.795 12.875 1.00 90.94 113 ALA A N 1
ATOM 875 C CA . ALA A 1 113 ? -2.491 -3.286 11.553 1.00 90.94 113 ALA A CA 1
ATOM 876 C C . ALA A 1 113 ? -2.282 -2.193 10.497 1.00 90.94 113 ALA A C 1
ATOM 878 O O . ALA A 1 113 ? -1.984 -1.029 10.776 1.00 90.94 113 ALA A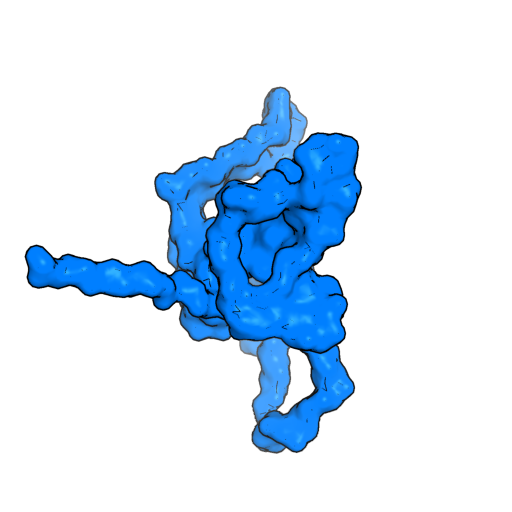 O 1
ATOM 879 N N . VAL A 1 114 ? -2.423 -2.587 9.234 1.00 90.81 114 VAL A N 1
ATOM 880 C CA . VAL A 1 114 ? -2.224 -1.701 8.091 1.00 90.81 114 VAL A CA 1
ATOM 881 C C . VAL A 1 114 ? -3.436 -1.771 7.179 1.00 90.81 114 VAL A C 1
ATOM 883 O O . VAL A 1 114 ? -3.777 -2.836 6.662 1.00 90.81 114 VAL A O 1
ATOM 886 N N . LEU A 1 115 ? -4.047 -0.618 6.919 1.00 90.75 115 LEU A N 1
ATOM 887 C CA . LEU A 1 115 ? -5.096 -0.492 5.917 1.00 90.75 115 LEU A CA 1
ATOM 888 C C . LEU A 1 115 ? -4.495 -0.043 4.585 1.00 90.75 115 LEU A C 1
ATOM 890 O O . LEU A 1 115 ? -3.964 1.063 4.474 1.00 90.75 115 LEU A O 1
ATOM 894 N N . PHE A 1 116 ? -4.633 -0.872 3.552 1.00 90.88 116 PHE A N 1
ATOM 895 C CA . PHE A 1 116 ? -4.281 -0.496 2.184 1.00 90.88 116 PHE A CA 1
ATOM 896 C C . PHE A 1 116 ? -5.383 0.374 1.579 1.00 90.88 116 PHE A C 1
ATOM 898 O O . PHE A 1 116 ? -6.513 -0.075 1.393 1.00 90.88 116 PHE A O 1
ATOM 905 N N . ARG A 1 117 ? -5.052 1.625 1.252 1.00 88.50 117 ARG A N 1
ATOM 906 C CA . ARG A 1 117 ? -5.965 2.550 0.562 1.00 88.50 117 ARG A CA 1
ATOM 907 C C . ARG A 1 117 ? -5.962 2.312 -0.939 1.00 88.50 117 ARG A C 1
ATOM 909 O O . ARG A 1 117 ? -7.017 2.305 -1.565 1.00 88.50 117 ARG A O 1
ATOM 916 N N . SER A 1 118 ? -4.781 2.100 -1.502 1.00 88.75 118 SER A N 1
ATOM 917 C CA . SER A 1 118 ? -4.609 1.754 -2.906 1.00 88.75 118 SER A CA 1
ATOM 918 C C . SER A 1 118 ? -3.317 0.978 -3.104 1.00 88.75 118 SER A C 1
ATOM 920 O O . SER A 1 118 ? -2.330 1.170 -2.389 1.00 88.75 118 SER A O 1
ATOM 922 N N . ILE A 1 119 ? -3.333 0.083 -4.087 1.00 91.38 119 ILE A N 1
ATOM 923 C CA . ILE A 1 119 ? -2.147 -0.638 -4.537 1.00 91.38 119 ILE A CA 1
ATOM 924 C C . ILE A 1 119 ? -2.028 -0.438 -6.044 1.00 91.38 119 ILE A C 1
ATOM 926 O O . ILE A 1 119 ? -2.827 -0.937 -6.823 1.00 91.38 119 ILE A O 1
ATOM 930 N N . LEU A 1 120 ? -1.047 0.329 -6.484 1.00 91.88 120 LEU A N 1
ATOM 931 C CA . LEU A 1 120 ? -0.809 0.577 -7.895 1.00 91.88 120 LEU A CA 1
ATOM 932 C C . LEU A 1 120 ? 0.110 -0.504 -8.449 1.00 91.88 120 LEU A C 1
ATOM 934 O O . LEU A 1 120 ? 1.176 -0.769 -7.886 1.00 91.88 120 LEU A O 1
ATOM 938 N N . VAL A 1 121 ? -0.303 -1.110 -9.558 1.00 90.75 121 VAL A N 1
ATOM 939 C CA . VAL A 1 121 ? 0.425 -2.192 -10.230 1.00 90.75 121 VAL A CA 1
ATOM 940 C C . VAL A 1 121 ? 0.347 -2.053 -11.754 1.00 90.75 121 VAL A C 1
ATOM 942 O O . VAL A 1 121 ? -0.579 -1.425 -12.277 1.00 90.75 121 VAL A O 1
ATOM 945 N N . PRO A 1 122 ? 1.289 -2.650 -12.503 1.00 88.62 122 PRO A N 1
ATOM 946 C CA . PRO A 1 122 ? 1.175 -2.755 -13.950 1.00 88.62 122 PRO A CA 1
ATOM 947 C C . PRO A 1 122 ? -0.071 -3.542 -14.370 1.00 88.62 122 PRO A C 1
ATOM 949 O O . PRO A 1 122 ? -0.481 -4.495 -13.707 1.00 88.62 122 PRO A O 1
ATOM 952 N N . GLY A 1 123 ? -0.639 -3.192 -15.525 1.00 86.81 123 GLY A N 1
ATOM 953 C CA . GLY A 1 123 ? -1.922 -3.747 -15.975 1.00 86.81 123 GLY A CA 1
ATOM 954 C C . GLY A 1 123 ? -1.942 -5.250 -16.194 1.00 86.81 123 GLY A C 1
ATOM 955 O O . GLY A 1 123 ? -2.967 -5.876 -15.971 1.00 86.81 123 GLY A O 1
ATOM 956 N N . TRP A 1 124 ? -0.806 -5.843 -16.548 1.00 85.00 124 TRP A N 1
ATOM 957 C CA . TRP A 1 124 ? -0.686 -7.290 -16.708 1.00 85.00 124 TRP A CA 1
ATOM 958 C C . TRP A 1 124 ? -0.658 -8.050 -15.366 1.00 85.00 124 TRP A C 1
ATOM 960 O O . TRP A 1 124 ? -0.922 -9.247 -15.352 1.00 85.00 124 TRP A O 1
ATOM 970 N N . VAL A 1 125 ? -0.374 -7.379 -14.238 1.00 83.75 125 VAL A N 1
ATOM 971 C CA . VAL A 1 125 ? -0.432 -7.961 -12.876 1.00 83.75 125 VAL A CA 1
ATOM 972 C C . VAL A 1 125 ? -1.820 -7.768 -12.255 1.00 83.75 125 VAL A C 1
ATOM 974 O O . VAL A 1 125 ? -2.252 -8.550 -11.410 1.00 83.75 125 VAL A O 1
ATOM 977 N N . LEU A 1 126 ? -2.527 -6.713 -12.668 1.00 82.50 126 LEU A N 1
ATOM 978 C CA . LEU A 1 126 ? -3.783 -6.268 -12.070 1.00 82.50 126 LEU A CA 1
ATOM 979 C C . LEU A 1 126 ? -4.850 -7.373 -11.925 1.00 82.50 126 LEU A C 1
ATOM 981 O O . LEU A 1 126 ? -5.441 -7.438 -10.843 1.00 82.50 126 LEU A O 1
ATOM 985 N N . PRO A 1 127 ? -5.101 -8.250 -12.924 1.00 77.69 127 PRO A N 1
ATOM 986 C CA . PRO A 1 127 ? -6.089 -9.318 -12.785 1.00 77.69 127 PRO A CA 1
ATOM 987 C C . PRO A 1 127 ? -5.753 -10.248 -11.620 1.00 77.69 127 PRO A C 1
ATOM 989 O O . PRO A 1 127 ? -6.618 -10.538 -10.801 1.00 77.69 127 PRO A O 1
ATOM 992 N N . THR A 1 128 ? -4.483 -10.633 -11.487 1.00 75.25 128 THR A N 1
ATOM 993 C CA . THR A 1 128 ? -4.009 -11.504 -10.408 1.00 75.25 128 THR A CA 1
ATOM 994 C C . THR A 1 128 ? -4.187 -10.839 -9.047 1.00 75.25 128 THR A C 1
ATOM 996 O O . THR A 1 128 ? -4.746 -11.440 -8.135 1.00 75.25 128 THR A O 1
ATOM 999 N N . VAL A 1 129 ? -3.782 -9.574 -8.903 1.00 74.06 129 VAL A N 1
ATOM 1000 C CA . VAL A 1 129 ? -3.876 -8.866 -7.614 1.00 74.06 129 VAL A CA 1
ATOM 1001 C C . VAL A 1 129 ? -5.329 -8.647 -7.184 1.00 74.06 129 VAL A C 1
ATOM 1003 O O . VAL A 1 129 ? -5.665 -8.821 -6.012 1.00 74.06 129 VAL A O 1
ATOM 1006 N N . ARG A 1 130 ? -6.214 -8.292 -8.121 1.00 73.06 130 ARG A N 1
ATOM 1007 C CA . ARG A 1 130 ? -7.624 -8.023 -7.805 1.00 73.06 130 ARG A CA 1
ATOM 1008 C C . ARG A 1 130 ? -8.431 -9.293 -7.567 1.00 73.06 130 ARG A C 1
ATOM 1010 O O . ARG A 1 130 ? -9.239 -9.309 -6.647 1.00 73.06 130 ARG A O 1
ATOM 1017 N N . LEU A 1 131 ? -8.248 -10.319 -8.399 1.00 71.00 131 LEU A N 1
ATOM 1018 C CA . LEU A 1 131 ? -9.077 -11.527 -8.361 1.00 71.00 131 LEU A CA 1
ATOM 1019 C C . LEU A 1 131 ? -8.583 -12.541 -7.329 1.00 71.00 131 LEU A C 1
ATOM 1021 O O . LEU A 1 131 ? -9.404 -13.175 -6.680 1.00 71.00 131 LEU A O 1
ATOM 1025 N N . VAL A 1 132 ? -7.265 -12.680 -7.159 1.00 67.06 132 VAL A N 1
ATOM 1026 C CA . VAL A 1 132 ? -6.689 -13.703 -6.271 1.00 67.06 132 VAL A CA 1
ATOM 1027 C C . VAL A 1 132 ? -6.456 -13.149 -4.870 1.00 67.06 132 VAL A C 1
ATOM 1029 O O . VAL A 1 132 ? -6.836 -13.778 -3.890 1.00 67.06 132 VAL A O 1
ATOM 1032 N N . ALA A 1 133 ? -5.854 -11.962 -4.759 1.00 65.62 133 ALA A N 1
ATOM 1033 C CA . ALA A 1 133 ? -5.519 -11.374 -3.460 1.00 65.62 133 ALA A CA 1
ATOM 1034 C C . ALA A 1 133 ? -6.622 -10.460 -2.898 1.00 65.62 133 ALA A C 1
ATOM 1036 O O . ALA A 1 133 ? -6.475 -9.933 -1.797 1.00 65.62 133 ALA A O 1
ATOM 1037 N N . GLY A 1 134 ? -7.699 -10.221 -3.658 1.00 68.31 134 GLY A N 1
ATOM 1038 C CA . GLY A 1 134 ? -8.807 -9.347 -3.265 1.00 68.31 134 GLY A CA 1
ATOM 1039 C C . GLY A 1 134 ? -8.412 -7.884 -3.038 1.00 68.31 134 GLY A C 1
ATOM 1040 O O . GLY A 1 134 ? -9.212 -7.117 -2.519 1.00 68.31 134 GLY A O 1
ATOM 1041 N N . GLN A 1 135 ? -7.191 -7.479 -3.376 1.00 76.75 135 GLN A N 1
ATOM 1042 C CA . GLN A 1 135 ? -6.615 -6.203 -2.960 1.00 76.75 135 GLN A CA 1
ATOM 1043 C C . GLN A 1 135 ? -7.213 -4.995 -3.709 1.00 76.75 135 GLN A C 1
ATOM 1045 O O . GLN A 1 135 ? -7.669 -5.145 -4.850 1.00 76.75 135 GLN A O 1
ATOM 1050 N N . PRO A 1 136 ? -7.151 -3.773 -3.128 1.00 82.25 136 PRO A N 1
ATOM 1051 C CA . PRO A 1 136 ? -7.620 -2.535 -3.759 1.00 82.25 136 PRO A CA 1
ATOM 1052 C C . PRO A 1 136 ? -6.638 -2.050 -4.839 1.00 82.25 136 PRO A C 1
ATOM 1054 O O . PRO A 1 136 ? -6.085 -0.948 -4.771 1.00 82.25 136 PRO A O 1
ATOM 1057 N N . ALA A 1 137 ? -6.380 -2.908 -5.826 1.00 86.25 137 ALA A N 1
ATOM 1058 C CA . ALA A 1 137 ? -5.383 -2.656 -6.841 1.00 86.25 137 ALA A CA 1
ATOM 1059 C C . ALA A 1 137 ? -5.926 -1.818 -8.001 1.00 86.25 137 ALA A C 1
ATOM 1061 O O . ALA A 1 137 ? -7.040 -2.034 -8.488 1.00 86.25 137 ALA A O 1
ATOM 1062 N N . GLN A 1 138 ? -5.110 -0.875 -8.457 1.00 87.75 138 GLN A N 1
ATOM 1063 C CA . GLN A 1 138 ? -5.384 0.001 -9.587 1.00 87.75 138 GLN A CA 1
ATOM 1064 C C . GLN A 1 138 ? -4.235 -0.072 -10.592 1.00 87.75 138 GLN A C 1
ATOM 1066 O O . GLN A 1 138 ? -3.090 -0.377 -10.249 1.00 87.75 138 GLN A O 1
ATOM 1071 N N . LEU A 1 139 ? -4.561 0.199 -11.853 1.00 90.94 139 LEU A N 1
ATOM 1072 C CA . LEU A 1 139 ? -3.578 0.281 -12.921 1.00 90.94 139 LEU A CA 1
ATOM 1073 C C . LEU A 1 139 ? -2.677 1.500 -12.707 1.00 90.94 139 LEU A C 1
ATOM 1075 O O . LEU A 1 139 ? -3.169 2.590 -12.434 1.00 90.94 139 LEU A O 1
ATOM 1079 N N . ALA A 1 140 ? -1.374 1.325 -12.898 1.00 90.06 140 ALA A N 1
ATOM 1080 C CA . ALA A 1 140 ? -0.458 2.434 -13.106 1.00 90.06 140 ALA A CA 1
ATOM 1081 C C . ALA A 1 140 ? 0.696 2.044 -14.033 1.00 90.06 140 ALA A C 1
ATOM 1083 O O . ALA A 1 140 ? 1.069 0.873 -14.177 1.00 90.06 140 ALA A O 1
ATOM 1084 N N . ARG A 1 141 ? 1.288 3.058 -14.658 1.00 87.19 141 ARG A N 1
ATOM 1085 C CA . ARG A 1 141 ? 2.546 2.977 -15.395 1.00 87.19 141 ARG A CA 1
ATOM 1086 C C . ARG A 1 141 ? 3.685 3.396 -14.479 1.00 87.19 141 ARG A C 1
ATOM 1088 O O . ARG A 1 141 ? 3.622 4.434 -13.827 1.00 87.19 141 ARG A O 1
ATOM 1095 N N . PHE A 1 142 ? 4.742 2.596 -14.480 1.00 85.31 142 PHE A N 1
ATOM 1096 C CA . PHE A 1 142 ? 5.916 2.806 -13.647 1.00 85.31 142 PHE A CA 1
ATOM 1097 C C . PHE A 1 142 ? 7.136 3.044 -14.526 1.00 85.31 142 PHE A C 1
ATOM 1099 O O . PHE A 1 142 ? 7.482 2.195 -15.350 1.00 85.31 142 PHE A O 1
ATOM 1106 N N . SER A 1 143 ? 7.816 4.162 -14.301 1.00 80.38 143 SER A N 1
ATOM 1107 C CA . SER A 1 143 ? 9.174 4.392 -14.786 1.00 80.38 143 SER A CA 1
ATOM 1108 C C . SER A 1 143 ? 10.110 4.285 -13.594 1.00 80.38 143 SER A C 1
ATOM 1110 O O . SER A 1 143 ? 9.948 5.006 -12.609 1.00 80.38 143 SER A O 1
ATOM 1112 N N . TYR A 1 144 ? 11.067 3.367 -13.670 1.00 73.56 144 TYR A N 1
ATOM 1113 C CA . TYR A 1 144 ? 12.005 3.104 -12.586 1.00 73.56 144 TYR A CA 1
ATOM 1114 C C . TYR A 1 144 ? 13.443 3.145 -13.103 1.00 73.56 144 TYR A C 1
ATOM 1116 O O . TYR A 1 144 ? 13.690 2.737 -14.248 1.00 73.56 144 TYR A O 1
ATOM 1124 N N . PRO A 1 145 ? 14.398 3.619 -12.285 1.00 65.12 145 PRO A N 1
ATOM 1125 C CA . PRO A 1 145 ? 15.802 3.566 -12.649 1.00 65.12 145 PRO A CA 1
ATOM 1126 C C . PRO A 1 145 ? 16.217 2.095 -12.761 1.00 65.12 145 PRO A C 1
ATOM 1128 O O . PRO A 1 145 ? 15.861 1.268 -11.924 1.00 65.12 145 PRO A O 1
ATOM 1131 N N . ARG A 1 146 ? 16.960 1.740 -13.812 1.00 63.59 146 ARG A N 1
ATOM 1132 C CA . ARG A 1 146 ? 17.575 0.412 -13.959 1.00 63.59 146 ARG A CA 1
ATOM 1133 C C . ARG A 1 146 ? 19.067 0.541 -13.652 1.00 63.59 146 ARG A C 1
ATOM 1135 O O . ARG A 1 146 ? 19.854 0.505 -14.595 1.00 63.59 146 ARG A O 1
ATOM 1142 N N . PRO A 1 147 ? 19.479 0.688 -12.379 1.00 56.06 147 PRO A N 1
ATOM 1143 C CA . PRO A 1 147 ? 20.879 0.946 -12.038 1.00 56.06 147 PRO A CA 1
ATOM 1144 C C . PRO A 1 147 ? 21.820 -0.153 -12.557 1.00 56.06 147 PRO A C 1
ATOM 1146 O O . PRO A 1 147 ? 22.943 0.134 -12.943 1.00 56.06 147 PRO A O 1
ATOM 1149 N N . SER A 1 148 ? 21.332 -1.392 -12.704 1.00 56.88 148 SER A N 1
ATOM 1150 C CA . SER A 1 148 ? 22.094 -2.496 -13.305 1.00 56.88 148 SER A CA 1
ATOM 1151 C C . SER A 1 148 ? 22.325 -2.381 -14.820 1.00 56.88 148 SER A C 1
ATOM 1153 O O . SER A 1 148 ? 23.130 -3.127 -15.363 1.00 56.88 148 SER A O 1
ATOM 1155 N N . LYS A 1 149 ? 21.564 -1.539 -15.531 1.00 58.88 149 LYS A N 1
ATOM 1156 C CA . LYS A 1 149 ? 21.692 -1.310 -16.983 1.00 58.88 149 LYS A CA 1
ATOM 1157 C C . LYS A 1 149 ? 22.233 0.077 -17.318 1.00 58.88 149 LYS A C 1
ATOM 1159 O O . LYS A 1 149 ? 22.625 0.308 -18.455 1.00 58.88 149 LYS A O 1
ATOM 1164 N N . THR A 1 150 ? 22.189 1.006 -16.369 1.00 61.03 150 THR A N 1
ATOM 1165 C CA . THR A 1 150 ? 22.564 2.404 -16.593 1.00 61.03 150 THR A CA 1
ATOM 1166 C C . THR A 1 150 ? 23.214 2.952 -15.320 1.00 61.03 150 THR A C 1
ATOM 1168 O O . THR A 1 150 ? 22.582 3.718 -14.591 1.00 61.03 150 THR A O 1
ATOM 1171 N N . PRO A 1 151 ? 24.446 2.510 -15.007 1.00 60.16 151 PRO A N 1
ATOM 1172 C CA . PRO A 1 151 ? 25.154 2.913 -13.790 1.00 60.16 151 PRO A CA 1
ATOM 1173 C C . PRO A 1 151 ? 25.472 4.416 -13.756 1.00 60.16 151 PRO A C 1
ATOM 1175 O O . PRO A 1 151 ? 25.577 4.985 -12.678 1.00 60.16 151 PRO A O 1
ATOM 1178 N N . GLU A 1 152 ? 25.547 5.066 -14.922 1.00 60.22 152 GLU A N 1
ATOM 1179 C CA . GLU A 1 152 ? 25.841 6.500 -15.068 1.00 60.22 152 GLU A CA 1
ATOM 1180 C C . GLU A 1 152 ? 24.591 7.400 -15.064 1.00 60.22 152 GLU A C 1
ATOM 1182 O O . GLU A 1 152 ? 24.685 8.607 -15.282 1.00 60.22 152 GLU A O 1
ATOM 1187 N N . ALA A 1 153 ? 23.392 6.844 -14.846 1.00 61.66 153 ALA A N 1
ATOM 1188 C CA . ALA A 1 153 ? 22.175 7.651 -14.824 1.00 61.66 153 ALA A CA 1
ATOM 1189 C C . ALA A 1 153 ? 22.215 8.655 -13.648 1.00 61.66 153 ALA A C 1
ATOM 1191 O O . ALA A 1 153 ? 22.351 8.227 -12.499 1.00 61.66 153 ALA A O 1
ATOM 1192 N N . PRO A 1 154 ? 22.016 9.969 -13.887 1.00 55.53 154 PRO A N 1
ATOM 1193 C CA . PRO A 1 154 ? 22.298 11.034 -12.915 1.00 55.53 154 PRO A CA 1
ATOM 1194 C C . PRO A 1 154 ? 21.288 11.141 -11.755 1.00 55.53 154 PRO A C 1
ATOM 1196 O O . PRO A 1 154 ? 21.205 12.166 -11.085 1.00 55.53 154 PRO A O 1
ATOM 1199 N N . GLY A 1 155 ? 20.496 10.101 -11.486 1.00 60.19 155 GLY A N 1
ATOM 1200 C CA . GLY A 1 155 ? 19.626 10.079 -10.315 1.00 60.19 155 GLY A CA 1
ATOM 1201 C C . GLY A 1 155 ? 18.637 8.920 -10.282 1.00 60.19 155 GLY A C 1
ATOM 1202 O O . GLY A 1 155 ? 18.092 8.487 -11.300 1.00 60.19 155 GLY A O 1
ATOM 1203 N N . TRP A 1 156 ? 18.350 8.449 -9.069 1.00 62.50 156 TRP A N 1
ATOM 1204 C CA . TRP A 1 156 ? 17.271 7.505 -8.790 1.00 62.50 156 TRP A CA 1
ATOM 1205 C C . TRP A 1 156 ? 15.912 8.207 -8.899 1.00 62.50 156 TRP A C 1
ATOM 1207 O O . TRP A 1 156 ? 15.347 8.663 -7.909 1.00 62.50 156 TRP A O 1
ATOM 1217 N N . ARG A 1 157 ? 15.375 8.322 -10.120 1.00 69.75 157 ARG A N 1
ATOM 1218 C CA . ARG A 1 157 ? 14.061 8.934 -10.359 1.00 69.75 157 ARG A CA 1
ATOM 1219 C C . ARG A 1 157 ? 12.996 7.875 -10.604 1.00 69.75 157 ARG A C 1
ATOM 1221 O O . ARG A 1 157 ? 12.930 7.278 -11.676 1.00 69.75 157 ARG A O 1
ATOM 1228 N N . TRP A 1 158 ? 12.124 7.702 -9.621 1.00 71.38 158 TRP A N 1
ATOM 1229 C CA . TRP A 1 158 ? 10.892 6.944 -9.777 1.00 71.38 158 TRP A CA 1
ATOM 1230 C C . TRP A 1 158 ? 9.767 7.845 -10.280 1.00 71.38 158 TRP A C 1
ATOM 1232 O O . TRP A 1 158 ? 9.612 8.973 -9.815 1.00 71.38 158 TRP A O 1
ATOM 1242 N N . GLN A 1 159 ? 8.970 7.350 -11.224 1.00 78.06 159 GLN A N 1
ATOM 1243 C CA . GLN A 1 159 ? 7.733 8.001 -11.647 1.00 78.06 159 GLN A CA 1
ATOM 1244 C C . GLN A 1 159 ? 6.611 6.976 -11.701 1.00 78.06 159 GLN A C 1
ATOM 1246 O O . GLN A 1 159 ? 6.768 5.892 -12.267 1.00 78.06 159 GLN A O 1
ATOM 1251 N N . VAL A 1 160 ? 5.465 7.353 -11.150 1.00 78.50 160 VAL A N 1
ATOM 1252 C CA . VAL A 1 160 ? 4.228 6.584 -11.240 1.00 78.50 160 VAL A CA 1
ATOM 1253 C C . VAL A 1 160 ? 3.193 7.473 -11.914 1.00 78.50 160 VAL A C 1
ATOM 1255 O O . VAL A 1 160 ? 3.007 8.617 -11.506 1.00 78.50 160 VAL A O 1
ATOM 1258 N N . LYS A 1 161 ? 2.568 6.971 -12.978 1.00 83.81 161 LYS A N 1
ATOM 1259 C CA . LYS A 1 161 ? 1.490 7.651 -13.703 1.00 83.81 161 LYS A CA 1
ATOM 1260 C C . LYS A 1 161 ? 0.261 6.753 -13.674 1.00 83.81 161 LYS A C 1
ATOM 1262 O O . LYS A 1 161 ? 0.357 5.608 -14.1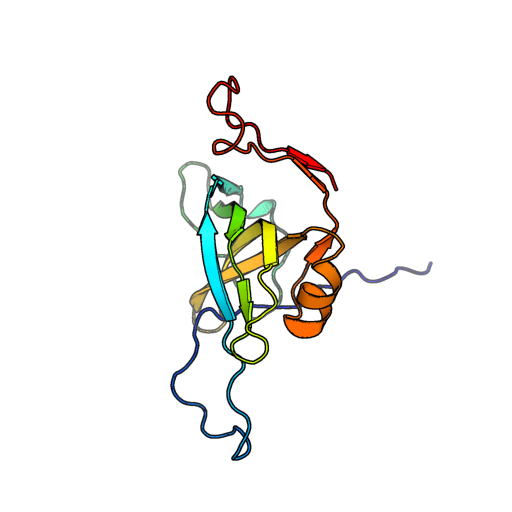17 1.00 83.81 161 LYS A O 1
ATOM 1267 N N . GLN A 1 162 ? -0.836 7.249 -13.116 1.00 73.06 162 GLN A N 1
ATOM 1268 C CA . GLN A 1 162 ? -2.129 6.563 -13.104 1.00 73.06 162 GLN A CA 1
ATOM 1269 C C . GLN A 1 162 ? -2.914 6.889 -14.369 1.00 73.06 162 GLN A C 1
ATOM 1271 O O . GLN A 1 162 ? -2.782 8.039 -14.845 1.00 73.06 162 GLN A O 1
#

Foldseek 3Di:
DDDDDDDDDDDFPPPDDPPDDPPDPPPDDDWDKDWDKDDKDKDKDWAAPVVDDDDPPPKAAPWDQDPVGTTWMKMKIKIKTFQTATPVHRVDGDIWIKIWIWTFIAHNVRHTGIGTPEIETDPVCQCVCCVPVVDRYDYKDWDFDPCVVCVPDPDGDIDIGD

Secondary structure (DSSP, 8-state):
---PPP--------S---S----S-TT-----EEEEEEEEEEEEEEEEGGGSPPPPTT-EE-EE--TT--EEEEEEEEEEEEEEEETTEEEEEEEEEEEEEEEEEE-TTS-EEEEEEEEEE-TTTHHHHHHTS---EEE-EEE---TTT-TT-S----EEE-

pLDDT: mean 73.11, std 20.96, range [24.91, 95.0]

Radius of gyration: 18.8 Å; chains: 1; bounding box: 58×53×37 Å

Sequence (162 aa):
MLSEPAGRWRTILRGSWPAGSDCAPEGSKPMIFRTVLRDCLVLNWALPLGSLPPLPEPLRYQIHPCNDGPHVIASALLFRHERLRLDSVPLVRLSYPQLSLRLCVLDGDGAPAVLFRSILVPGWVLPTVRLVAGQPAQLARFSYPRPSKTPEAPGWRWQVKQ